Protein AF-A0A0C6FGV1-F1 (afdb_monomer)

Mean predicted aligned error: 4.84 Å

Radius of gyration: 15.21 Å; Cα contacts (8 Å, |Δi|>4): 79; chains: 1; bounding box: 24×18×52 Å

Foldseek 3Di:
DEADDPVVLVPDFADLVDWDWDDGPVDPQWTWIAGSVRDIDIGGDDDDDDDDDDD

Structure (mmCIF, N/CA/C/O backbone):
data_AF-A0A0C6FGV1-F1
#
_entry.id   AF-A0A0C6FGV1-F1
#
loop_
_atom_site.group_PDB
_atom_site.id
_atom_site.type_symbol
_atom_site.label_atom_id
_atom_site.label_alt_id
_atom_site.label_comp_id
_atom_site.label_asym_id
_atom_site.label_entity_id
_atom_site.label_seq_id
_atom_site.pdbx_PDB_ins_code
_atom_site.Cartn_x
_atom_site.Cartn_y
_atom_site.Cartn_z
_atom_site.occupancy
_atom_site.B_iso_or_equiv
_atom_site.auth_seq_id
_atom_site.auth_comp_id
_atom_site.auth_asym_id
_atom_site.auth_atom_id
_atom_site.pdbx_PDB_model_num
ATOM 1 N N . MET A 1 1 ? 8.712 7.496 0.304 1.00 70.50 1 MET A N 1
ATOM 2 C CA . MET A 1 1 ? 8.435 6.413 1.276 1.00 70.50 1 MET A CA 1
ATOM 3 C C . MET A 1 1 ? 9.432 5.294 1.020 1.00 70.50 1 MET A C 1
ATOM 5 O O . MET A 1 1 ? 9.872 5.211 -0.113 1.00 70.50 1 MET A O 1
ATOM 9 N N . PRO A 1 2 ? 9.859 4.504 2.014 1.00 84.88 2 PRO A N 1
ATOM 10 C CA . PRO A 1 2 ? 10.666 3.306 1.766 1.00 84.88 2 PRO A CA 1
ATOM 11 C C . PRO A 1 2 ? 9.839 2.214 1.065 1.00 84.88 2 PRO A C 1
ATOM 13 O O . PRO A 1 2 ? 8.617 2.333 0.978 1.00 84.88 2 PRO A O 1
ATOM 16 N N . ALA A 1 3 ? 10.505 1.159 0.587 1.00 93.00 3 ALA A N 1
ATOM 17 C CA . ALA A 1 3 ? 9.834 -0.030 0.064 1.00 93.00 3 ALA A CA 1
ATOM 18 C C . ALA A 1 3 ? 8.903 -0.656 1.118 1.00 93.00 3 ALA A C 1
ATOM 20 O O . ALA A 1 3 ? 9.196 -0.628 2.320 1.00 93.00 3 ALA A O 1
ATOM 21 N N . PHE A 1 4 ? 7.788 -1.225 0.675 1.00 95.88 4 PHE A N 1
ATOM 22 C CA . PHE A 1 4 ? 6.827 -1.859 1.557 1.00 95.88 4 PHE A CA 1
ATOM 23 C C . PHE A 1 4 ? 7.391 -3.121 2.202 1.00 95.88 4 PHE A C 1
ATOM 25 O O . PHE A 1 4 ? 8.066 -3.950 1.599 1.00 95.88 4 PHE A O 1
ATOM 32 N N . THR A 1 5 ? 7.021 -3.283 3.464 1.00 96.25 5 THR A N 1
ATOM 33 C CA . THR A 1 5 ? 7.159 -4.511 4.247 1.00 96.25 5 THR A CA 1
ATOM 34 C C . THR A 1 5 ? 5.782 -4.908 4.771 1.00 96.25 5 THR A C 1
ATOM 36 O O . THR A 1 5 ? 4.936 -4.031 4.979 1.00 96.25 5 THR A O 1
ATOM 39 N N . ALA A 1 6 ? 5.561 -6.194 5.062 1.00 97.00 6 ALA A N 1
ATOM 40 C CA . ALA A 1 6 ? 4.307 -6.662 5.666 1.00 97.00 6 ALA A CA 1
ATOM 41 C C . ALA A 1 6 ? 3.919 -5.825 6.902 1.00 97.00 6 ALA A C 1
ATOM 43 O O . ALA A 1 6 ? 2.830 -5.256 6.958 1.00 97.00 6 ALA A O 1
ATOM 44 N N . ARG A 1 7 ? 4.877 -5.603 7.813 1.00 97.44 7 ARG A N 1
ATOM 45 C CA . ARG A 1 7 ? 4.683 -4.777 9.013 1.00 97.44 7 ARG A CA 1
ATOM 46 C C . ARG A 1 7 ? 4.266 -3.339 8.691 1.00 97.44 7 ARG A C 1
ATOM 48 O O . ARG A 1 7 ? 3.397 -2.786 9.358 1.00 97.44 7 ARG A O 1
ATOM 55 N N . SER A 1 8 ? 4.872 -2.708 7.682 1.00 96.38 8 SER A N 1
ATOM 56 C CA . SER A 1 8 ? 4.485 -1.343 7.292 1.00 96.38 8 SER A CA 1
ATOM 57 C C . SER A 1 8 ? 3.059 -1.271 6.734 1.00 96.38 8 SER A C 1
ATOM 59 O O . SER A 1 8 ? 2.345 -0.314 7.022 1.00 96.38 8 SER A O 1
ATOM 61 N N . VAL A 1 9 ? 2.619 -2.296 5.996 1.00 97.38 9 VAL A N 1
ATOM 62 C CA . VAL A 1 9 ? 1.258 -2.389 5.442 1.00 97.38 9 VAL A CA 1
ATOM 63 C C . VAL A 1 9 ? 0.231 -2.595 6.555 1.00 97.38 9 VAL A C 1
ATOM 65 O O . VAL A 1 9 ? -0.835 -1.974 6.545 1.00 97.38 9 VAL A O 1
ATOM 68 N N . GLU A 1 10 ? 0.547 -3.428 7.545 1.00 97.62 10 GLU A N 1
ATOM 69 C CA . GLU A 1 10 ? -0.294 -3.658 8.724 1.00 97.62 10 GLU A CA 1
ATOM 70 C C . GLU A 1 10 ? -0.489 -2.372 9.533 1.00 97.62 10 GLU A C 1
ATOM 72 O O . GLU A 1 10 ? -1.627 -1.994 9.819 1.00 97.62 10 GLU A O 1
ATOM 77 N N . LEU A 1 11 ? 0.605 -1.658 9.820 1.00 97.62 11 LEU A N 1
ATOM 78 C CA . LEU A 1 11 ? 0.597 -0.427 10.615 1.00 97.62 11 LEU A CA 1
ATOM 79 C C . LEU A 1 11 ? 0.008 0.787 9.883 1.00 97.62 11 LEU A C 1
ATOM 81 O O . LEU A 1 11 ? -0.312 1.786 10.531 1.00 97.62 11 LEU A O 1
ATOM 85 N N . ALA A 1 12 ? -0.141 0.727 8.557 1.00 97.56 12 ALA A N 1
ATOM 86 C CA . ALA A 1 12 ? -0.734 1.810 7.788 1.00 97.56 12 ALA A CA 1
ATOM 87 C C . ALA A 1 12 ? -2.209 2.013 8.179 1.00 97.56 12 ALA A C 1
ATOM 89 O O . ALA A 1 12 ? -3.030 1.089 8.096 1.00 97.56 12 ALA A O 1
ATOM 90 N N . LYS A 1 13 ? -2.531 3.2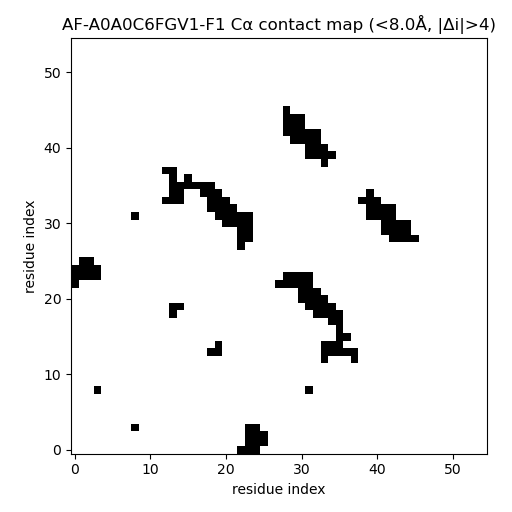36 8.613 1.00 98.19 13 LYS A N 1
ATOM 91 C CA . LYS A 1 13 ? -3.853 3.624 9.119 1.00 98.19 13 LYS A CA 1
ATOM 92 C C . LYS A 1 13 ? -4.692 4.296 8.027 1.00 98.19 13 LYS A C 1
ATOM 94 O O . LYS A 1 13 ? -4.123 4.996 7.187 1.00 98.19 13 LYS A O 1
ATOM 99 N N . PRO A 1 14 ? -6.023 4.112 8.036 1.00 98.62 14 PRO A N 1
ATOM 100 C CA . PRO A 1 14 ? -6.912 4.878 7.174 1.00 98.62 14 PRO A CA 1
ATOM 101 C C . PRO A 1 14 ? -6.992 6.342 7.606 1.00 98.62 14 PRO A C 1
ATOM 103 O O . PRO A 1 14 ? -6.790 6.675 8.774 1.00 98.62 14 PRO A O 1
ATOM 106 N N . ASP A 1 15 ? -7.350 7.191 6.648 1.00 98.44 15 ASP A N 1
ATOM 107 C CA . ASP A 1 15 ? -7.841 8.542 6.898 1.00 98.44 15 ASP A CA 1
ATOM 108 C C . ASP A 1 15 ? -9.376 8.525 6.744 1.00 98.44 15 ASP A C 1
ATOM 110 O O . ASP A 1 15 ? -9.865 8.215 5.655 1.00 98.44 15 ASP A O 1
ATOM 114 N N . PRO A 1 16 ? -10.160 8.837 7.795 1.00 97.94 16 PRO A N 1
ATOM 115 C CA . PRO A 1 16 ? -11.622 8.813 7.722 1.00 97.94 16 PRO A CA 1
ATOM 116 C C . PRO A 1 16 ? -12.215 9.776 6.685 1.00 97.94 16 PRO A C 1
ATOM 118 O O . PRO A 1 16 ? -13.347 9.578 6.252 1.00 97.94 16 PRO A O 1
ATOM 121 N N . ALA A 1 17 ? -11.480 10.820 6.289 1.00 98.50 17 ALA A N 1
ATOM 122 C CA . ALA A 1 17 ? -11.966 11.838 5.366 1.00 98.50 17 ALA A CA 1
ATOM 123 C C . ALA A 1 17 ? -11.671 11.515 3.893 1.00 98.50 17 ALA A C 1
ATOM 125 O O . ALA A 1 17 ? -12.293 12.104 3.007 1.00 98.50 17 ALA A O 1
ATOM 126 N N . LYS A 1 18 ? -10.712 10.623 3.596 1.00 98.44 18 LYS A N 1
ATOM 127 C CA . LYS A 1 18 ? -10.271 10.384 2.213 1.00 98.44 18 LYS A CA 1
ATOM 128 C C . LYS A 1 18 ? -9.561 9.052 1.991 1.00 98.44 18 LYS A C 1
ATOM 130 O O . LYS A 1 18 ? -8.936 8.476 2.872 1.00 98.44 18 LYS A O 1
ATOM 135 N N . ARG A 1 19 ? -9.588 8.607 0.734 1.00 98.56 19 ARG A N 1
ATOM 136 C CA . ARG A 1 19 ? -8.740 7.520 0.237 1.00 98.56 19 ARG A 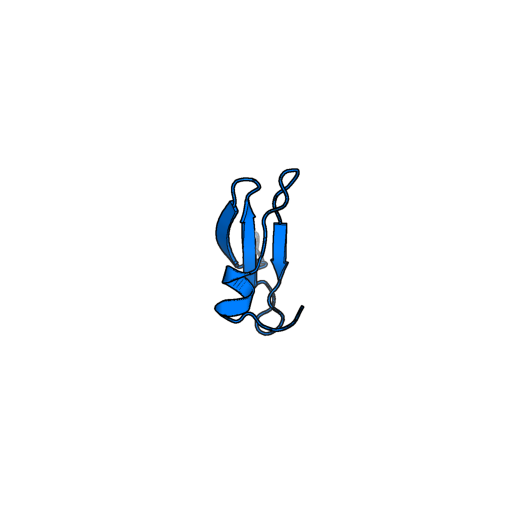CA 1
ATOM 137 C C . ARG A 1 19 ? -7.274 7.954 0.232 1.00 98.56 19 ARG A C 1
ATOM 139 O O . ARG A 1 19 ? -6.949 9.048 -0.229 1.00 98.56 19 ARG A O 1
ATOM 146 N N . LEU A 1 20 ? -6.397 7.058 0.672 1.00 98.50 20 LEU A N 1
ATOM 147 C CA . LEU A 1 20 ? -4.948 7.210 0.568 1.00 98.50 20 LEU A CA 1
ATOM 148 C C . LEU A 1 20 ? -4.402 6.273 -0.514 1.00 98.50 20 LEU A C 1
ATOM 150 O O . LEU A 1 20 ? -4.810 5.114 -0.594 1.00 98.50 20 LEU A O 1
ATOM 154 N N . GLU A 1 21 ? -3.461 6.763 -1.322 1.00 98.06 21 GLU A N 1
ATOM 155 C CA . GLU A 1 21 ? -2.650 5.945 -2.232 1.00 98.06 21 GLU A CA 1
ATOM 156 C C . GLU A 1 21 ? -1.182 6.129 -1.859 1.00 98.06 21 GLU A C 1
ATOM 158 O O . GLU A 1 21 ? -0.570 7.152 -2.165 1.00 98.06 21 GLU A O 1
ATOM 163 N N . LEU A 1 22 ? -0.634 5.153 -1.141 1.00 97.31 22 LEU A N 1
ATOM 164 C CA . LEU A 1 22 ? 0.743 5.182 -0.669 1.00 97.31 22 LEU A CA 1
ATOM 165 C C . LEU A 1 22 ? 1.638 4.531 -1.734 1.00 97.31 22 LEU A C 1
ATOM 167 O O . LEU A 1 22 ? 1.400 3.363 -2.047 1.00 97.31 22 LEU A O 1
ATOM 171 N N . PRO A 1 23 ? 2.622 5.241 -2.316 1.00 97.25 23 PRO A N 1
ATOM 172 C CA . PRO A 1 23 ? 3.520 4.667 -3.313 1.00 97.25 23 PRO A CA 1
ATOM 173 C C . PRO A 1 23 ? 4.617 3.814 -2.671 1.00 97.25 23 PRO A C 1
ATOM 175 O O . PRO A 1 23 ? 5.194 4.194 -1.648 1.00 97.25 23 PRO A O 1
ATOM 178 N N . ASP A 1 24 ? 4.955 2.714 -3.334 1.00 96.31 24 ASP A N 1
ATOM 179 C CA . ASP A 1 24 ? 6.167 1.944 -3.074 1.00 96.31 24 ASP A CA 1
ATOM 180 C C . ASP A 1 24 ? 7.380 2.578 -3.777 1.00 96.31 24 ASP A C 1
ATOM 182 O O . ASP A 1 24 ? 7.279 3.030 -4.919 1.00 96.31 24 ASP A O 1
ATOM 186 N N . ALA A 1 25 ? 8.539 2.622 -3.112 1.00 91.19 25 ALA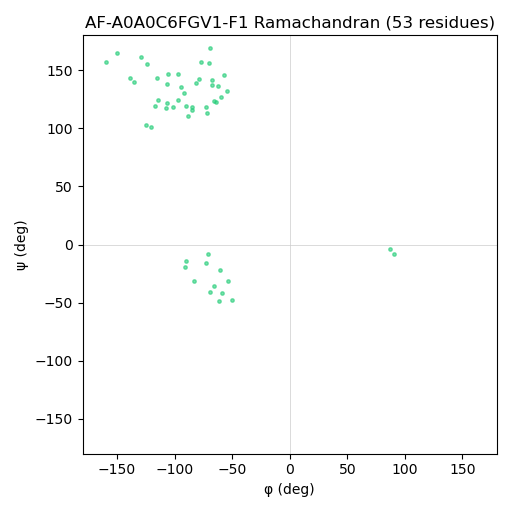 A N 1
ATOM 187 C CA . ALA A 1 25 ? 9.757 3.171 -3.718 1.00 91.19 25 ALA A CA 1
ATOM 188 C C . ALA A 1 25 ? 10.618 2.153 -4.476 1.00 91.19 25 ALA A C 1
ATOM 190 O O . ALA A 1 25 ? 11.506 2.578 -5.212 1.00 91.19 25 ALA A O 1
ATOM 191 N N . ALA A 1 26 ? 10.395 0.847 -4.312 1.00 94.44 26 ALA A N 1
ATOM 192 C CA . ALA A 1 26 ? 11.128 -0.174 -5.059 1.00 94.44 26 ALA A CA 1
ATOM 193 C C . ALA A 1 26 ? 10.515 -0.415 -6.447 1.00 94.44 26 ALA A C 1
ATOM 195 O O . ALA A 1 26 ? 11.247 -0.705 -7.391 1.00 94.44 26 ALA A O 1
ATOM 196 N N . LEU A 1 27 ? 9.195 -0.258 -6.587 1.00 94.00 27 LEU A N 1
ATOM 197 C CA . LEU A 1 27 ? 8.483 -0.421 -7.851 1.00 94.00 27 LEU A CA 1
ATOM 198 C C . LEU A 1 27 ? 7.658 0.831 -8.203 1.00 94.00 27 LEU A C 1
ATOM 200 O O . LEU A 1 27 ? 6.558 1.019 -7.672 1.00 94.00 27 LEU A O 1
ATOM 204 N N . PRO A 1 28 ? 8.134 1.674 -9.141 1.00 93.62 28 PRO A N 1
ATOM 205 C CA . PRO A 1 28 ? 7.372 2.816 -9.625 1.00 93.62 28 PRO A CA 1
ATOM 206 C C . PRO A 1 28 ? 5.992 2.401 -10.134 1.00 93.62 28 PRO A C 1
ATOM 208 O O . PRO A 1 28 ? 5.852 1.467 -10.921 1.00 93.62 28 PRO A O 1
ATOM 211 N N . GLY A 1 29 ? 4.963 3.121 -9.695 1.00 95.31 29 GLY A N 1
ATOM 212 C CA . GLY A 1 29 ? 3.588 2.840 -10.089 1.00 95.31 29 GLY A CA 1
ATOM 213 C C . GLY A 1 29 ? 2.876 1.799 -9.220 1.00 95.31 29 GLY A C 1
ATOM 214 O O . GLY A 1 29 ? 1.687 1.590 -9.441 1.00 95.31 29 GLY A O 1
ATOM 215 N N . PHE A 1 30 ? 3.536 1.172 -8.240 1.00 97.50 30 PHE A N 1
ATOM 216 C CA . P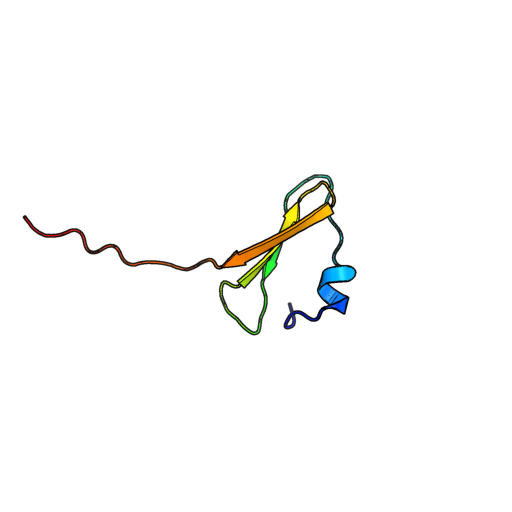HE A 1 30 ? 2.894 0.264 -7.284 1.00 97.50 30 PHE A CA 1
ATOM 217 C C . PHE A 1 30 ? 2.427 1.010 -6.029 1.00 97.50 30 PHE A C 1
ATOM 219 O O . PHE A 1 30 ? 3.184 1.773 -5.429 1.00 97.50 30 PHE A O 1
ATOM 226 N N . TYR A 1 31 ? 1.170 0.798 -5.633 1.00 98.38 31 TYR A N 1
ATOM 227 C CA . TYR A 1 31 ? 0.536 1.526 -4.534 1.00 98.38 31 TYR A CA 1
ATOM 228 C C . TYR A 1 31 ? -0.241 0.608 -3.593 1.00 98.38 31 TYR A C 1
ATOM 230 O O . TYR A 1 31 ? -1.004 -0.253 -4.043 1.00 98.38 31 TYR A O 1
ATOM 238 N N . LEU A 1 32 ? -0.140 0.888 -2.291 1.00 98.50 32 LEU A N 1
ATOM 239 C CA . LEU A 1 32 ? -1.126 0.460 -1.302 1.00 98.50 32 LEU A CA 1
ATOM 240 C C . LEU A 1 32 ? -2.261 1.488 -1.262 1.00 98.50 32 LEU A C 1
ATOM 242 O O . LEU A 1 32 ? -2.055 2.653 -0.917 1.00 98.50 32 LEU A O 1
ATOM 246 N N . VAL A 1 33 ? -3.469 1.046 -1.583 1.00 98.62 33 VAL A N 1
ATOM 247 C CA . VAL A 1 33 ? -4.685 1.851 -1.503 1.00 98.62 33 VAL A CA 1
ATOM 248 C C . VAL A 1 33 ? -5.390 1.553 -0.187 1.00 98.62 33 VAL A C 1
ATOM 250 O O . VAL A 1 33 ? -5.740 0.402 0.080 1.00 98.62 33 VAL A O 1
ATOM 253 N N . ILE A 1 34 ? -5.653 2.592 0.603 1.00 98.69 34 ILE A N 1
ATOM 254 C CA . ILE A 1 34 ? -6.374 2.493 1.875 1.00 98.69 34 ILE A CA 1
ATOM 255 C C . ILE A 1 34 ? -7.661 3.307 1.765 1.00 98.69 34 ILE A C 1
ATOM 257 O O . ILE A 1 34 ? -7.626 4.514 1.516 1.00 9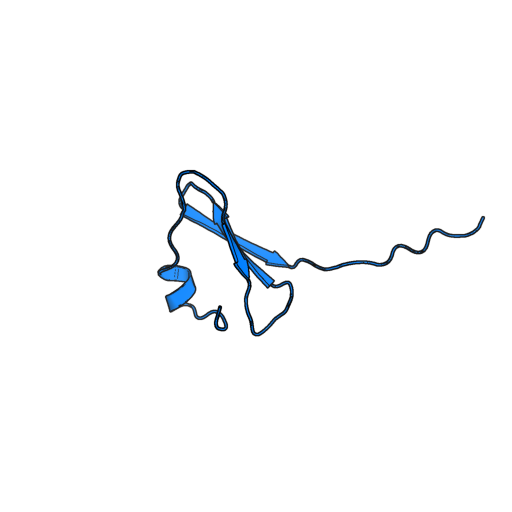8.69 34 ILE A O 1
ATOM 261 N N . GLN A 1 35 ? -8.801 2.638 1.917 1.00 98.62 35 GLN A N 1
ATOM 262 C CA . GLN A 1 35 ? -10.114 3.280 1.950 1.00 98.62 35 GLN A CA 1
ATOM 263 C C . GLN A 1 35 ? -10.363 3.937 3.317 1.00 98.62 35 GLN A C 1
ATOM 265 O O . GLN A 1 35 ? -9.817 3.459 4.315 1.00 98.62 35 GLN A O 1
ATOM 270 N N . PRO A 1 36 ? -11.251 4.947 3.407 1.00 98.62 36 PRO A N 1
ATOM 271 C CA . PRO A 1 36 ? -11.656 5.522 4.692 1.00 98.62 36 PRO A CA 1
ATOM 272 C C . PRO A 1 36 ? -12.165 4.495 5.713 1.00 98.62 36 PRO A C 1
ATOM 274 O O . PRO A 1 36 ? -11.945 4.646 6.909 1.00 98.62 36 PRO A O 1
ATOM 277 N N . SER A 1 37 ? -12.788 3.407 5.243 1.00 98.31 37 SER A N 1
ATOM 278 C CA . SER A 1 37 ? -13.272 2.300 6.082 1.00 98.31 37 SER A CA 1
ATOM 279 C C . SER A 1 37 ? -12.167 1.425 6.687 1.00 98.31 37 SER A C 1
ATOM 281 O O . SER A 1 37 ? -12.460 0.539 7.482 1.00 98.31 37 SER A O 1
ATOM 283 N N . GLY A 1 38 ? -10.904 1.614 6.294 1.00 98.12 38 GLY A N 1
ATOM 284 C CA . GLY A 1 38 ? -9.789 0.754 6.692 1.00 98.12 38 GLY A CA 1
ATOM 285 C C . GLY A 1 38 ? -9.527 -0.422 5.754 1.00 98.12 38 GLY A C 1
ATOM 286 O O . GLY A 1 38 ? -8.493 -1.076 5.892 1.00 98.12 38 GLY A O 1
ATOM 287 N N . A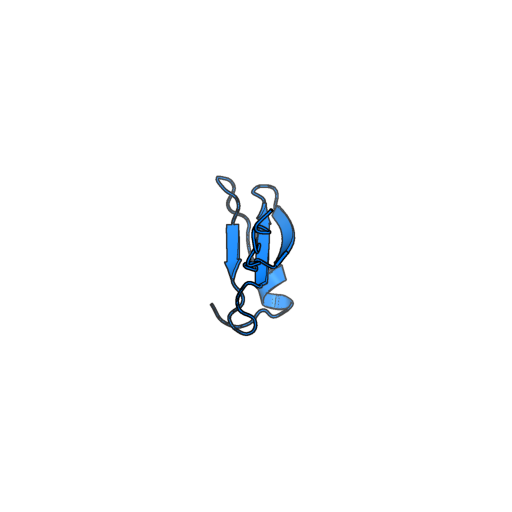LA A 1 39 ? -10.396 -0.672 4.768 1.00 98.44 39 ALA A N 1
ATOM 288 C CA . ALA A 1 39 ? -10.138 -1.681 3.746 1.00 98.44 39 ALA A CA 1
ATOM 289 C C . ALA A 1 39 ? -8.885 -1.325 2.929 1.00 98.44 39 ALA A C 1
ATOM 291 O O . ALA A 1 39 ? -8.692 -0.173 2.526 1.00 98.44 39 ALA A O 1
ATOM 292 N N . LYS A 1 40 ? -8.041 -2.328 2.670 1.00 98.69 40 LYS A N 1
ATOM 293 C CA . LYS A 1 40 ? -6.773 -2.187 1.944 1.00 98.69 40 LYS A CA 1
ATOM 294 C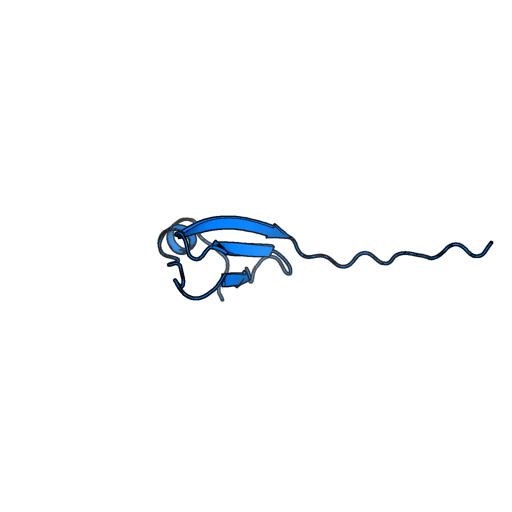 C . LYS A 1 40 ? -6.824 -2.971 0.637 1.00 98.69 40 LYS A C 1
ATOM 296 O O . LYS A 1 40 ? -7.406 -4.049 0.579 1.00 98.69 40 LYS A O 1
ATOM 301 N N . SER A 1 41 ? -6.211 -2.427 -0.407 1.00 98.62 41 SER A N 1
ATOM 302 C CA . SER A 1 41 ? -6.085 -3.070 -1.720 1.00 98.62 41 SER A CA 1
ATOM 303 C C . SER A 1 41 ? -4.806 -2.616 -2.419 1.00 98.62 41 SER A C 1
ATOM 305 O O . SER A 1 41 ? -4.196 -1.624 -2.021 1.00 98.62 41 SER A O 1
ATOM 307 N N . TRP A 1 42 ? -4.404 -3.334 -3.460 1.00 98.44 42 TRP A N 1
ATOM 308 C CA . TRP A 1 42 ? -3.213 -3.023 -4.245 1.00 98.44 42 TRP A CA 1
ATOM 309 C C . TRP A 1 42 ? -3.591 -2.428 -5.598 1.00 98.44 42 TRP A C 1
ATOM 311 O O . TRP A 1 42 ? -4.603 -2.810 -6.185 1.00 98.44 42 TRP A O 1
ATOM 321 N N . ALA A 1 43 ? -2.769 -1.513 -6.110 1.00 98.25 43 ALA A N 1
ATOM 322 C CA . ALA A 1 43 ? -2.927 -0.958 -7.448 1.00 98.25 43 ALA A CA 1
ATOM 323 C C . ALA A 1 43 ? -1.577 -0.820 -8.158 1.00 98.25 43 ALA A C 1
ATOM 325 O O . ALA A 1 43 ? -0.580 -0.438 -7.548 1.00 98.25 43 ALA A O 1
ATOM 326 N N . VAL A 1 44 ? -1.580 -1.072 -9.468 1.00 97.12 44 VAL A N 1
ATOM 327 C CA . VAL A 1 44 ? -0.478 -0.722 -10.370 1.00 97.12 44 VAL A CA 1
ATOM 328 C C . VAL A 1 44 ? -0.980 0.336 -11.346 1.00 97.12 44 VAL A C 1
ATOM 330 O O . VAL A 1 44 ? -1.994 0.149 -12.019 1.00 97.12 44 VAL A O 1
ATOM 333 N N . ARG A 1 45 ? -0.285 1.469 -11.407 1.00 95.19 45 ARG A N 1
ATOM 334 C CA . ARG A 1 45 ? -0.554 2.568 -12.334 1.00 95.19 45 ARG A CA 1
ATOM 335 C C . ARG A 1 45 ? 0.535 2.569 -13.392 1.00 95.19 45 ARG A C 1
ATOM 337 O O . ARG A 1 45 ? 1.702 2.786 -13.086 1.00 95.19 45 ARG A O 1
ATOM 344 N N . TYR A 1 46 ? 0.142 2.356 -14.637 1.00 93.12 46 TYR A N 1
ATOM 345 C CA . TYR A 1 46 ? 1.035 2.419 -15.783 1.00 93.12 46 TYR A CA 1
ATOM 346 C C . TYR A 1 46 ? 0.434 3.332 -16.847 1.00 93.12 46 TYR A C 1
ATOM 348 O O . TYR A 1 46 ? -0.759 3.644 -16.825 1.00 93.12 46 TYR A O 1
ATOM 356 N N . ARG A 1 47 ? 1.276 3.789 -17.772 1.00 91.19 47 ARG A N 1
ATOM 357 C CA . ARG A 1 47 ? 0.841 4.528 -18.956 1.00 91.19 47 ARG A CA 1
ATOM 358 C C . ARG A 1 47 ? 0.983 3.603 -20.153 1.00 91.19 47 ARG A C 1
ATOM 360 O O . ARG A 1 47 ? 2.078 3.117 -20.414 1.00 91.19 47 ARG A O 1
ATOM 367 N N . ALA A 1 48 ? -0.115 3.369 -20.860 1.00 86.75 48 ALA A N 1
ATOM 368 C CA . ALA A 1 48 ? -0.085 2.749 -22.175 1.00 86.75 48 ALA A CA 1
ATOM 369 C C . ALA A 1 48 ? -0.079 3.850 -23.237 1.00 86.75 48 ALA A C 1
ATOM 371 O O . ALA A 1 48 ? -0.834 4.817 -23.134 1.00 86.75 48 ALA A O 1
ATOM 372 N N . ILE A 1 49 ? 0.766 3.701 -24.254 1.00 85.88 49 ILE A N 1
ATOM 373 C CA . ILE A 1 49 ? 0.682 4.523 -25.459 1.00 85.88 49 ILE A CA 1
ATOM 374 C C . ILE A 1 49 ? -0.344 3.849 -26.362 1.00 85.88 49 ILE A C 1
ATOM 376 O O . ILE A 1 49 ? -0.133 2.722 -26.804 1.00 85.88 49 ILE A O 1
ATOM 380 N N . VAL A 1 50 ? -1.459 4.525 -26.623 1.00 80.50 50 VAL A N 1
ATOM 381 C CA . VAL A 1 50 ? -2.398 4.085 -27.656 1.00 80.50 50 VAL A CA 1
ATOM 382 C C . VAL A 1 50 ? -1.952 4.718 -28.967 1.00 80.50 50 VAL A C 1
ATOM 384 O O . VAL A 1 50 ? -2.039 5.932 -29.133 1.00 80.50 50 VAL A O 1
ATOM 387 N N . SER A 1 51 ? -1.450 3.894 -29.886 1.00 79.19 51 SER A N 1
ATOM 388 C CA . SER A 1 51 ? -1.295 4.289 -31.285 1.00 79.19 51 SER A CA 1
ATOM 389 C C . SER A 1 51 ? -2.691 4.363 -31.905 1.00 79.19 51 SER A C 1
ATOM 391 O O . SER A 1 51 ? -3.369 3.340 -32.006 1.00 79.19 51 SER A O 1
ATOM 393 N N . GLN A 1 52 ? -3.153 5.560 -32.272 1.00 67.69 52 GLN A N 1
ATOM 394 C CA . GLN A 1 52 ? -4.316 5.675 -33.147 1.00 67.69 52 GLN A CA 1
ATOM 395 C C . GLN A 1 52 ? -3.884 5.270 -34.556 1.00 67.69 52 GLN A C 1
ATOM 397 O O . GLN A 1 52 ? -2.992 5.885 -35.137 1.00 67.69 52 GLN A O 1
ATOM 402 N N . GLY A 1 53 ? -4.494 4.206 -35.081 1.00 68.19 53 GLY A N 1
ATOM 403 C CA . GLY A 1 53 ? -4.277 3.769 -36.454 1.00 68.19 53 GLY A CA 1
ATOM 404 C C . GLY A 1 53 ? -4.676 4.868 -37.43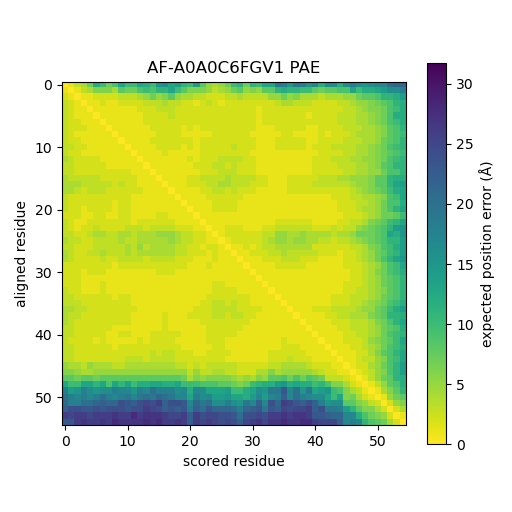4 1.00 68.19 53 GLY A C 1
ATOM 405 O O . GLY A 1 53 ? -5.788 5.392 -37.365 1.00 68.19 53 GLY A O 1
ATOM 406 N N . VAL A 1 54 ? -3.752 5.210 -3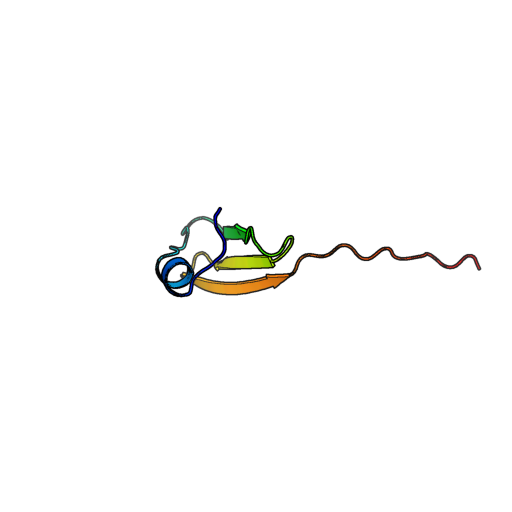8.330 1.00 59.75 54 VAL A N 1
ATOM 407 C CA . VAL A 1 54 ? -4.060 5.930 -39.566 1.00 59.75 54 VAL A CA 1
ATOM 408 C C . VAL A 1 54 ? -4.909 4.987 -40.419 1.00 59.75 54 VAL A C 1
ATOM 410 O O . VAL A 1 54 ? -4.507 3.844 -40.644 1.00 59.75 54 VAL A O 1
ATOM 413 N N . VAL A 1 55 ? -6.100 5.458 -40.791 1.00 61.22 55 VAL A N 1
ATOM 414 C CA . VAL A 1 55 ? -7.049 4.779 -41.687 1.00 61.22 55 VAL A CA 1
ATOM 415 C C . VAL A 1 55 ? -6.565 4.864 -43.127 1.00 61.22 55 VAL A C 1
ATOM 417 O O . VAL A 1 55 ? -6.026 5.937 -43.484 1.00 61.22 55 VAL A O 1
#

Secondary structure (DSSP, 8-state):
-PPP-HHHHHHPPPBTTB-EEEEPSSSTTEEEEE-TTS-EEEEE-------PPP-

Sequence (55 aa):
MPAFTARSVELAKPDPAKRLELPDAALPGFYLVIQPSGAKSWAVRYRAIVSQGVV

InterPro domains:
  IPR038488 Integrase, DNA-binding domain superfamily [G3DSA:3.30.160.390] (3-53)

Organism: NCBI:txid270351

Nearest PDB structures (foldseek):
  6z1p-assembly1_Ac  TM=6.234E-01  e=1.457E+00  Tetrahymena thermophila SB210
  7rkf-assembly1_L  TM=5.247E-01  e=2.154E+00  Homo sapiens
  5nxh-assembly1_C  TM=4.328E-01  e=4.133E+00  Tequatrovirus T4
  8fk8-assembly1_B  TM=3.820E-01  e=4.133E+00  Homo sapiens

Solvent-accessible surface area (backbone atoms only — not comparable to full-atom values): 3541 Å² total; per-residue (Å²): 107,68,60,84,46,75,66,57,61,68,69,58,73,51,43,79,89,42,73,45,75,48,60,33,59,80,44,85,45,33,29,50,34,30,33,39,87,57,54,73,48,79,46,78,60,83,86,79,86,80,81,80,78,85,128

pLDDT: mean 92.91, std 9.8, range [59.75, 98.69]